Protein AF-A0A1A5YTN2-F1 (afdb_monomer_lite)

Sequence (92 aa):
MILPNITMMTQVLLGYLIKIISIAFRIFDTHMGGWEVKQEKENFVAQKFWESVVKQYSNGRYNKQELCQPKWDGPILYFNKINFACYFRAII

Foldseek 3Di:
DDPVVVVVVVVVVVVVLVVVLVVVLVVCVVDAWKEKEWDAAPCVVVVVSVVVSCCVNQVNQWDWDQDPDPVGRTIIIMHHPDDDDDYDDDYD

pLDDT: mean 71.41, std 14.72, range [36.28, 89.3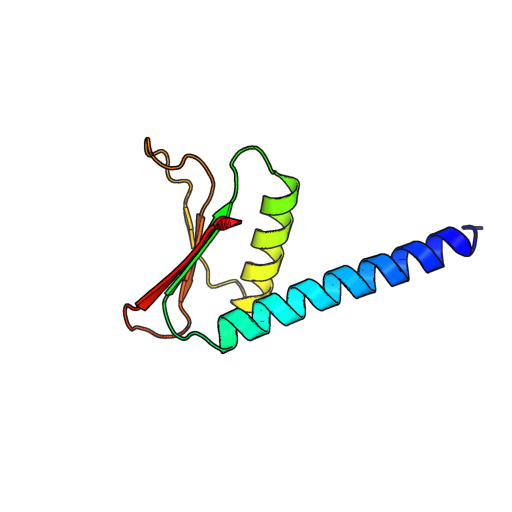1]

Organism: NCBI:txid1844972

Structure (mmCIF, N/CA/C/O backbone):
data_AF-A0A1A5YTN2-F1
#
_entry.id   AF-A0A1A5YTN2-F1
#
loop_
_atom_site.group_PDB
_atom_site.id
_atom_site.type_symbol
_atom_site.label_atom_id
_atom_site.label_alt_id
_atom_site.label_comp_id
_atom_site.label_asym_id
_atom_site.label_entity_id
_atom_site.label_seq_id
_atom_site.pdbx_PDB_ins_code
_atom_site.Cartn_x
_atom_site.Cartn_y
_atom_site.Cartn_z
_atom_site.occupancy
_atom_site.B_iso_or_equiv
_atom_site.auth_seq_id
_atom_site.auth_comp_id
_atom_site.auth_asym_id
_atom_site.auth_atom_id
_atom_site.pdbx_PDB_model_num
ATOM 1 N N . MET A 1 1 ? -30.883 -21.633 2.114 1.00 45.78 1 MET A N 1
ATOM 2 C CA . MET A 1 1 ? -31.201 -21.181 0.743 1.00 45.78 1 MET A CA 1
ATOM 3 C C . MET A 1 1 ? -30.951 -19.674 0.700 1.00 45.78 1 MET A C 1
ATOM 5 O O . MET A 1 1 ? -31.751 -18.931 1.247 1.00 45.78 1 MET A O 1
ATOM 9 N N . ILE A 1 2 ? -29.784 -19.227 0.219 1.00 52.00 2 ILE A N 1
ATOM 10 C CA . ILE A 1 2 ? -29.458 -17.790 0.114 1.00 52.00 2 ILE A CA 1
ATOM 11 C C . ILE A 1 2 ? -30.158 -17.266 -1.150 1.00 52.00 2 ILE A C 1
ATOM 13 O O . ILE A 1 2 ? -30.047 -17.892 -2.202 1.00 52.00 2 ILE A O 1
ATOM 17 N N . LEU A 1 3 ? -30.917 -16.172 -1.045 1.00 49.12 3 LEU A N 1
ATOM 18 C CA . LEU A 1 3 ? -31.665 -15.597 -2.169 1.00 49.12 3 LEU A CA 1
ATOM 19 C C . LEU A 1 3 ? -30.701 -15.177 -3.303 1.00 49.12 3 LEU A C 1
ATOM 21 O O . LEU A 1 3 ? -29.700 -14.516 -3.013 1.00 49.12 3 LEU A O 1
ATOM 25 N N . PRO A 1 4 ? -31.001 -15.479 -4.583 1.00 63.12 4 PRO A N 1
ATOM 26 C CA . PRO A 1 4 ? -30.102 -15.236 -5.724 1.00 63.12 4 PRO A CA 1
ATOM 27 C C . PRO A 1 4 ? -29.671 -13.767 -5.887 1.00 63.12 4 PRO A C 1
ATOM 29 O O . PRO A 1 4 ? -28.593 -13.489 -6.409 1.00 63.12 4 PRO A O 1
ATOM 32 N N . ASN A 1 5 ? -30.455 -12.821 -5.360 1.00 56.56 5 ASN A N 1
ATOM 33 C CA . ASN A 1 5 ? -30.111 -11.396 -5.348 1.00 56.56 5 ASN A CA 1
ATOM 34 C C . ASN A 1 5 ? -28.883 -11.059 -4.491 1.00 56.56 5 ASN A C 1
ATOM 36 O O . ASN A 1 5 ? -28.114 -10.171 -4.856 1.00 56.56 5 ASN A O 1
ATOM 40 N N . ILE A 1 6 ? -28.662 -11.769 -3.380 1.00 58.22 6 ILE A N 1
ATOM 41 C CA . ILE A 1 6 ? -27.501 -11.526 -2.512 1.00 58.22 6 ILE A CA 1
ATOM 42 C C . ILE A 1 6 ? -26.225 -11.983 -3.230 1.00 58.22 6 ILE A C 1
ATOM 44 O O . ILE A 1 6 ? -25.222 -11.277 -3.217 1.00 58.22 6 ILE A O 1
ATOM 48 N N . THR A 1 7 ? -26.277 -13.121 -3.927 1.00 62.72 7 THR A N 1
ATOM 49 C CA . THR A 1 7 ? -25.150 -13.649 -4.713 1.00 62.72 7 THR A CA 1
ATOM 50 C C . THR A 1 7 ? -24.800 -12.759 -5.909 1.00 62.72 7 THR A C 1
ATOM 52 O O . THR A 1 7 ? -23.628 -12.579 -6.225 1.00 62.72 7 THR A O 1
ATOM 55 N N . MET A 1 8 ? -25.795 -12.159 -6.560 1.00 61.78 8 MET A N 1
ATOM 56 C CA . MET A 1 8 ? -25.564 -11.258 -7.691 1.00 61.78 8 MET A CA 1
ATOM 57 C C . MET A 1 8 ? -24.961 -9.915 -7.245 1.00 61.78 8 MET A C 1
ATOM 59 O O . MET A 1 8 ? -24.034 -9.405 -7.874 1.00 61.78 8 MET A O 1
ATOM 63 N N . MET A 1 9 ? -25.423 -9.363 -6.117 1.00 66.25 9 MET A N 1
ATOM 64 C CA . MET A 1 9 ? -24.888 -8.117 -5.556 1.00 66.25 9 MET A CA 1
ATOM 65 C C . MET A 1 9 ? -23.426 -8.265 -5.115 1.00 66.25 9 MET A C 1
ATOM 67 O O . MET A 1 9 ? -22.612 -7.374 -5.366 1.00 66.25 9 MET A O 1
ATOM 71 N N . THR A 1 10 ? -23.062 -9.401 -4.512 1.00 66.31 10 THR A N 1
ATOM 72 C CA . THR A 1 10 ? -21.675 -9.655 -4.098 1.00 66.31 10 THR A CA 1
ATOM 73 C C . THR A 1 10 ? -20.733 -9.795 -5.292 1.00 66.31 10 THR A C 1
ATOM 75 O O . THR A 1 10 ? -19.627 -9.266 -5.239 1.00 66.31 10 THR A O 1
ATOM 78 N N . GLN A 1 11 ? -21.163 -10.413 -6.397 1.00 69.06 11 GLN A N 1
ATOM 79 C CA . GLN A 1 11 ? -20.367 -10.518 -7.629 1.00 69.06 11 GLN A CA 1
ATOM 80 C C . GLN A 1 11 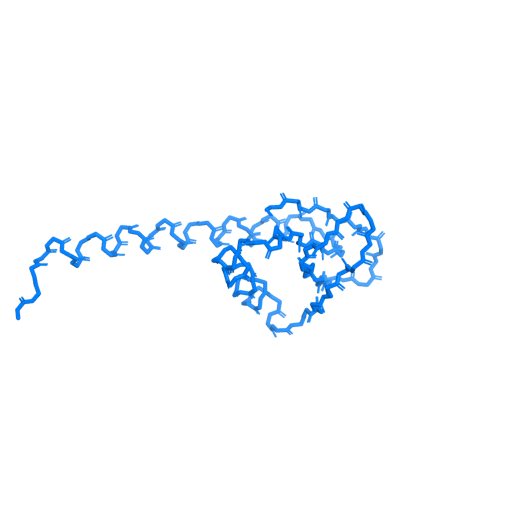? -20.116 -9.159 -8.298 1.00 69.06 11 GLN A C 1
ATOM 82 O O . GLN A 1 11 ? -18.998 -8.888 -8.738 1.00 69.06 11 GLN A O 1
ATOM 87 N N . VAL A 1 12 ? -21.123 -8.282 -8.345 1.00 71.31 12 VAL A N 1
ATOM 88 C CA . VAL A 1 12 ? -20.971 -6.927 -8.900 1.00 71.31 12 VAL A CA 1
ATOM 89 C C . VAL A 1 12 ? -20.008 -6.101 -8.047 1.00 71.31 12 VAL A C 1
ATOM 91 O O . VAL A 1 12 ? -19.069 -5.513 -8.583 1.00 71.31 12 VAL A O 1
ATOM 94 N N . LEU A 1 13 ? -20.182 -6.108 -6.721 1.00 72.50 13 LEU A N 1
ATOM 95 C CA . LEU A 1 13 ? -19.285 -5.415 -5.790 1.00 72.50 13 LEU A CA 1
ATOM 96 C C . LEU A 1 13 ? -17.844 -5.944 -5.878 1.00 72.50 13 LEU A C 1
ATOM 98 O O . LEU A 1 13 ? -16.906 -5.149 -5.932 1.00 72.50 13 LEU A O 1
ATOM 102 N N . LEU A 1 14 ? -17.661 -7.266 -5.986 1.00 72.75 14 LEU A N 1
ATOM 103 C CA . LEU A 1 14 ? -16.357 -7.888 -6.245 1.00 72.75 14 LEU A CA 1
ATOM 104 C C . LEU A 1 14 ? -15.740 -7.382 -7.556 1.00 72.75 14 LEU A C 1
ATOM 106 O O . LEU A 1 14 ? -14.559 -7.045 -7.583 1.00 72.75 14 LEU A O 1
ATOM 110 N N . GLY A 1 15 ? -16.530 -7.258 -8.625 1.00 74.06 15 GLY A N 1
ATOM 111 C CA . GLY A 1 15 ? -16.071 -6.722 -9.908 1.00 74.06 15 GLY A CA 1
ATOM 112 C C . GLY A 1 15 ? -15.553 -5.281 -9.818 1.00 74.06 15 GLY A C 1
ATOM 113 O O . GLY A 1 15 ? -14.525 -4.957 -10.415 1.00 74.06 15 GLY A O 1
ATOM 114 N N . TYR A 1 16 ? -16.214 -4.419 -9.040 1.00 74.25 16 TYR A N 1
ATOM 115 C CA . TYR A 1 16 ? -15.741 -3.052 -8.795 1.00 74.25 16 TYR A CA 1
ATOM 116 C C . TYR A 1 16 ? -14.455 -3.019 -7.961 1.00 74.25 16 TYR A C 1
ATOM 118 O O . TYR A 1 16 ? -13.527 -2.287 -8.308 1.00 74.25 16 TYR A O 1
ATOM 126 N N . LEU A 1 17 ? -14.361 -3.845 -6.916 1.00 73.88 17 LEU A N 1
ATOM 127 C CA . LEU A 1 17 ? -13.155 -3.951 -6.090 1.00 73.88 17 LEU A CA 1
ATOM 128 C C . LEU A 1 17 ? -11.947 -4.418 -6.913 1.00 73.88 17 LEU A C 1
ATOM 130 O O . LEU A 1 17 ? -10.880 -3.811 -6.840 1.00 73.88 17 LEU A O 1
ATOM 134 N N . ILE A 1 18 ? -12.126 -5.436 -7.761 1.00 77.12 18 ILE A N 1
ATOM 135 C CA . ILE A 1 18 ? -11.072 -5.950 -8.650 1.00 77.12 18 ILE A CA 1
ATOM 136 C C . ILE A 1 18 ? -10.610 -4.865 -9.632 1.00 77.12 18 ILE A C 1
ATOM 138 O O . ILE A 1 18 ? -9.406 -4.696 -9.847 1.00 77.12 18 ILE A O 1
ATOM 142 N N . LYS A 1 19 ? -11.539 -4.080 -10.195 1.00 80.44 19 LYS A N 1
ATOM 143 C CA . LYS A 1 19 ? -11.187 -2.967 -11.088 1.00 80.44 19 LYS A CA 1
ATOM 144 C C . LYS A 1 19 ? -10.316 -1.928 -10.385 1.00 80.44 19 LYS A C 1
ATOM 146 O O . LYS A 1 19 ? -9.292 -1.546 -10.945 1.00 80.44 19 LYS A O 1
ATOM 151 N N . ILE A 1 20 ? -10.663 -1.512 -9.167 1.00 80.31 20 ILE A N 1
ATOM 152 C CA . ILE A 1 20 ? -9.884 -0.510 -8.420 1.00 80.31 20 ILE A CA 1
ATOM 153 C C . ILE A 1 20 ? -8.460 -1.013 -8.144 1.00 80.31 20 ILE A C 1
ATOM 155 O O . ILE A 1 20 ? -7.503 -0.272 -8.365 1.00 80.31 20 ILE A O 1
ATOM 159 N N . ILE A 1 21 ? -8.302 -2.284 -7.753 1.00 85.12 21 ILE A N 1
ATOM 160 C CA . ILE A 1 21 ? -6.982 -2.897 -7.519 1.00 85.12 21 ILE A CA 1
ATOM 161 C C . ILE A 1 21 ? -6.141 -2.876 -8.801 1.00 85.12 21 ILE A C 1
ATOM 163 O O . ILE A 1 21 ? -4.989 -2.445 -8.784 1.00 85.12 21 ILE A O 1
ATOM 167 N N . SER A 1 22 ? -6.728 -3.280 -9.931 1.00 86.69 22 SER A N 1
ATOM 168 C CA . SER A 1 22 ? -6.021 -3.297 -11.217 1.00 86.69 22 SER A CA 1
ATOM 169 C C . SER A 1 22 ? -5.573 -1.902 -11.667 1.00 86.69 22 SER A C 1
ATOM 171 O O . SER A 1 22 ? -4.490 -1.748 -12.229 1.00 86.69 22 SER A O 1
ATOM 173 N N . ILE A 1 23 ? -6.374 -0.869 -11.385 1.00 88.12 23 ILE A N 1
ATOM 174 C CA . ILE A 1 23 ? -6.036 0.523 -11.696 1.00 88.12 23 ILE A CA 1
ATOM 175 C C . ILE A 1 23 ? -4.883 0.997 -10.809 1.00 88.12 23 ILE A C 1
ATOM 177 O O . ILE A 1 23 ? -3.928 1.573 -11.328 1.00 88.12 23 ILE A O 1
ATOM 181 N N . ALA A 1 24 ? -4.930 0.713 -9.505 1.00 86.19 24 ALA A N 1
ATOM 182 C CA . ALA A 1 24 ? -3.846 1.052 -8.585 1.00 86.19 24 ALA A CA 1
A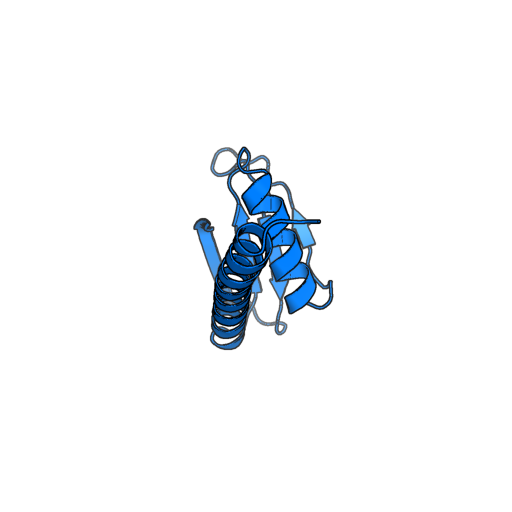TOM 183 C C . ALA A 1 24 ? -2.518 0.416 -9.025 1.00 86.19 24 ALA A C 1
ATOM 185 O O . ALA A 1 24 ? -1.499 1.100 -9.091 1.00 86.19 24 ALA A O 1
ATOM 186 N N . PHE A 1 25 ? -2.539 -0.859 -9.423 1.00 88.56 25 PHE A N 1
ATOM 187 C CA . PHE A 1 25 ? -1.342 -1.562 -9.895 1.00 88.56 25 PHE A CA 1
ATOM 188 C C . PHE A 1 25 ? -0.774 -0.914 -11.156 1.00 88.56 25 PHE A C 1
ATOM 190 O O . PHE A 1 25 ? 0.419 -0.639 -11.218 1.00 88.56 25 PHE A O 1
ATOM 197 N N . ARG A 1 26 ? -1.631 -0.568 -12.124 1.00 88.00 26 ARG A N 1
ATOM 198 C CA . ARG A 1 26 ? -1.201 0.137 -13.340 1.00 88.00 26 ARG A CA 1
ATOM 199 C C . ARG A 1 26 ? -0.554 1.487 -13.039 1.00 88.00 26 ARG A C 1
ATOM 201 O O . ARG A 1 26 ? 0.414 1.850 -13.702 1.00 88.00 26 ARG A O 1
ATOM 208 N N . ILE A 1 27 ? -1.066 2.230 -12.059 1.00 86.44 27 ILE A N 1
ATOM 209 C CA . ILE A 1 27 ? -0.471 3.503 -11.629 1.00 86.44 27 ILE A CA 1
ATOM 210 C C . ILE A 1 27 ? 0.922 3.255 -11.038 1.00 86.44 27 ILE A C 1
ATOM 212 O O . ILE A 1 27 ? 1.886 3.900 -11.453 1.00 86.44 27 ILE A O 1
ATOM 216 N N . PHE A 1 28 ? 1.053 2.275 -10.140 1.00 84.81 28 PHE A N 1
ATOM 217 C CA . PHE A 1 28 ? 2.346 1.884 -9.573 1.00 84.81 28 PHE A CA 1
ATOM 218 C C . PHE A 1 28 ? 3.331 1.368 -10.629 1.00 84.81 28 PHE A C 1
ATOM 220 O O . PHE A 1 28 ? 4.540 1.547 -10.489 1.00 84.81 28 PHE A O 1
ATOM 227 N N . ASP A 1 29 ? 2.828 0.745 -11.694 1.00 85.06 29 ASP A N 1
ATOM 228 C CA . ASP A 1 29 ? 3.641 0.285 -12.812 1.00 85.06 29 ASP A CA 1
ATOM 229 C C . ASP A 1 29 ? 4.113 1.420 -13.716 1.00 85.06 29 ASP A C 1
ATOM 231 O O . ASP A 1 29 ? 5.222 1.347 -14.246 1.00 85.06 29 ASP A O 1
ATOM 235 N N . THR A 1 30 ? 3.297 2.466 -13.861 1.00 83.69 30 THR A N 1
ATOM 236 C CA . THR A 1 30 ? 3.575 3.610 -14.738 1.00 83.69 30 THR A CA 1
ATOM 237 C C . THR A 1 30 ? 4.623 4.549 -14.141 1.00 83.69 30 THR A C 1
ATOM 239 O O . THR A 1 30 ? 5.410 5.129 -14.889 1.00 83.69 30 THR A O 1
ATOM 242 N N . HIS A 1 31 ? 4.684 4.683 -12.811 1.00 78.69 31 HIS A N 1
ATOM 243 C CA . HIS A 1 31 ? 5.680 5.531 -12.152 1.00 78.69 31 HIS A CA 1
ATOM 244 C C . HIS A 1 31 ? 6.695 4.703 -11.360 1.00 78.69 31 HIS A C 1
ATOM 246 O O . HIS A 1 31 ? 6.397 4.114 -10.318 1.00 78.69 31 HIS A O 1
ATOM 252 N N . MET A 1 32 ? 7.926 4.678 -11.870 1.00 73.25 32 MET A N 1
ATOM 253 C CA . MET A 1 32 ? 9.065 4.056 -11.200 1.00 73.25 32 MET A CA 1
ATOM 254 C C . MET A 1 32 ? 9.541 4.929 -10.029 1.00 73.25 32 MET A C 1
ATOM 256 O O . MET A 1 32 ? 9.575 6.153 -10.147 1.00 73.25 32 MET A O 1
ATOM 260 N N . GLY A 1 33 ? 9.943 4.303 -8.918 1.00 75.50 33 GLY A N 1
ATOM 261 C CA . GLY A 1 33 ? 10.505 4.992 -7.752 1.00 75.50 33 GLY A CA 1
ATOM 262 C C . GLY A 1 33 ? 9.941 4.508 -6.417 1.00 75.50 33 GLY A C 1
ATOM 263 O O . GLY A 1 33 ? 9.383 3.408 -6.315 1.00 75.50 33 GLY A O 1
ATOM 264 N N . GLY A 1 34 ? 10.119 5.342 -5.392 1.00 74.00 34 GLY A N 1
ATOM 265 C CA . GLY A 1 34 ? 9.564 5.144 -4.059 1.00 74.00 34 GLY A CA 1
ATOM 266 C C . GLY A 1 34 ? 8.128 5.656 -3.982 1.00 74.00 34 GLY A C 1
ATOM 267 O O . GLY A 1 34 ? 7.834 6.779 -4.395 1.00 74.00 34 GLY A O 1
ATOM 268 N N . TRP A 1 35 ? 7.244 4.838 -3.425 1.00 80.94 35 TRP A N 1
ATOM 269 C CA . TRP A 1 35 ? 5.835 5.158 -3.243 1.00 80.94 35 TRP A CA 1
ATOM 270 C C . TRP A 1 35 ?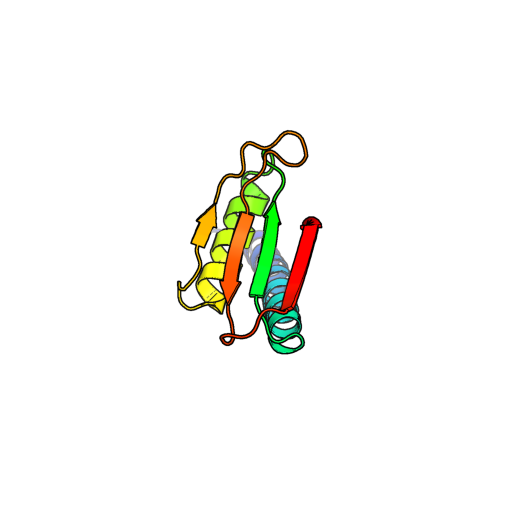 5.514 5.406 -1.774 1.00 80.94 35 TRP A C 1
ATOM 272 O O . TRP A 1 35 ? 5.887 4.605 -0.916 1.00 80.94 35 TRP A O 1
ATOM 282 N N . GLU A 1 36 ? 4.790 6.496 -1.509 1.00 80.31 36 GLU A N 1
ATOM 283 C CA . GLU A 1 36 ? 4.152 6.785 -0.224 1.00 80.31 36 GLU A CA 1
ATOM 284 C C . GLU A 1 36 ? 2.625 6.742 -0.396 1.00 80.31 36 GLU A C 1
ATOM 286 O O . GLU A 1 36 ? 2.060 7.547 -1.145 1.00 80.31 36 GLU A O 1
ATOM 291 N N . VAL A 1 37 ? 1.953 5.842 0.325 1.00 83.19 37 VAL A N 1
ATOM 292 C CA . VAL A 1 37 ? 0.488 5.814 0.453 1.00 83.19 37 VAL A CA 1
ATOM 293 C C . VAL A 1 37 ? 0.116 6.336 1.834 1.00 83.19 37 VAL A C 1
ATOM 295 O O . VAL A 1 37 ? 0.324 5.646 2.833 1.00 83.19 37 VAL A O 1
ATOM 298 N N . LYS A 1 38 ? -0.402 7.565 1.896 1.00 81.38 38 LYS A N 1
ATOM 299 C CA . LYS A 1 38 ? -0.867 8.195 3.139 1.00 81.38 38 LYS A CA 1
ATOM 300 C C . LYS A 1 38 ? -2.344 7.892 3.339 1.00 81.38 38 LYS A C 1
ATOM 302 O O . LYS A 1 38 ? -3.102 8.053 2.393 1.00 81.38 38 LYS A O 1
ATOM 307 N N . GLN A 1 39 ? -2.719 7.463 4.542 1.00 78.94 39 GLN A N 1
ATOM 308 C CA . GLN A 1 39 ? -4.094 7.092 4.888 1.00 78.94 39 GLN A CA 1
ATOM 309 C C . GLN A 1 39 ? -4.594 7.917 6.073 1.00 78.94 39 GLN A C 1
ATOM 311 O O . GLN A 1 39 ? -3.860 8.066 7.052 1.00 78.94 39 GLN A O 1
ATOM 316 N N . GLU A 1 40 ? -5.827 8.412 6.004 1.00 77.38 40 GLU A N 1
ATOM 317 C CA . GLU A 1 40 ? -6.477 9.087 7.135 1.00 77.38 40 GLU A CA 1
ATOM 318 C C . GLU A 1 40 ? -6.496 8.192 8.389 1.00 77.38 40 GLU A C 1
ATOM 320 O O . GLU A 1 40 ? -6.761 6.983 8.313 1.00 77.38 40 GLU A O 1
ATOM 325 N N . LYS A 1 41 ? -6.208 8.778 9.557 1.00 75.94 41 LYS A N 1
ATOM 326 C CA . LYS A 1 41 ? -6.009 8.049 10.822 1.00 75.94 41 LYS A CA 1
ATOM 327 C C . LYS A 1 41 ? -7.274 7.328 11.286 1.00 75.94 41 LYS A C 1
ATOM 329 O O . LYS A 1 41 ? -7.200 6.202 11.775 1.00 75.94 41 LYS A O 1
ATOM 334 N N . GLU A 1 42 ? -8.430 7.948 11.094 1.00 82.25 42 GLU A N 1
ATOM 335 C CA . GLU A 1 42 ? -9.723 7.450 11.561 1.00 82.25 42 GLU A CA 1
ATOM 336 C C . GLU A 1 42 ? -10.371 6.467 10.573 1.00 82.25 42 GLU A C 1
ATOM 338 O O . GLU A 1 42 ? -11.305 5.746 10.928 1.00 82.25 42 GLU A O 1
ATOM 343 N N . ASN A 1 43 ? -9.885 6.392 9.328 1.00 81.81 43 ASN A N 1
ATOM 344 C CA . ASN A 1 43 ? -10.486 5.553 8.294 1.00 81.81 43 ASN A CA 1
ATOM 345 C C . ASN A 1 43 ? -9.899 4.133 8.286 1.00 81.81 43 ASN A C 1
ATOM 347 O O . ASN A 1 43 ? -9.197 3.718 7.361 1.00 81.81 43 ASN A O 1
ATOM 351 N N . PHE A 1 44 ? -10.227 3.353 9.317 1.00 83.12 44 PHE A N 1
ATOM 352 C CA . PHE A 1 44 ? -9.728 1.983 9.481 1.00 83.12 44 PHE A CA 1
ATOM 353 C C . PHE A 1 44 ? -10.074 1.052 8.307 1.00 83.12 44 PHE A C 1
ATOM 355 O O . PHE A 1 44 ? -9.300 0.150 7.983 1.00 83.12 44 PHE A O 1
ATOM 362 N N . VAL A 1 45 ? -11.218 1.267 7.647 1.00 84.56 45 VAL A N 1
ATOM 363 C CA . VAL A 1 45 ? -11.636 0.466 6.485 1.00 84.56 45 VAL A CA 1
ATOM 364 C C . VAL A 1 45 ? -10.710 0.725 5.297 1.00 84.56 45 VAL A C 1
ATOM 366 O O . VAL A 1 45 ? -10.198 -0.227 4.705 1.00 84.56 45 VAL A O 1
ATOM 369 N N . ALA A 1 46 ? -10.437 1.996 4.984 1.00 80.25 46 ALA A N 1
ATOM 370 C CA . ALA A 1 46 ? -9.480 2.353 3.942 1.00 80.25 46 ALA A CA 1
ATOM 371 C C . ALA A 1 46 ? -8.069 1.875 4.293 1.00 80.25 46 ALA A C 1
ATOM 373 O O . ALA A 1 46 ? -7.363 1.391 3.411 1.00 80.25 46 ALA A O 1
ATOM 374 N N . GLN A 1 47 ? -7.689 1.918 5.574 1.00 82.94 47 GLN A N 1
ATOM 375 C CA . GLN A 1 47 ? -6.386 1.420 6.001 1.00 82.94 47 GLN A CA 1
ATOM 376 C C . GLN A 1 47 ? -6.207 -0.064 5.680 1.00 82.94 47 GLN A C 1
ATOM 378 O O . GLN A 1 47 ? -5.221 -0.469 5.069 1.00 82.94 47 GLN A O 1
ATOM 383 N N . LYS A 1 48 ? -7.199 -0.893 6.025 1.00 87.19 48 LYS A N 1
ATOM 384 C CA . LYS A 1 48 ? -7.165 -2.329 5.708 1.00 87.19 48 LYS A CA 1
ATOM 385 C C . LYS A 1 48 ? -7.180 -2.601 4.213 1.00 87.19 48 LYS A C 1
ATOM 387 O O . LYS A 1 48 ? -6.502 -3.523 3.755 1.00 87.19 48 LYS A O 1
ATOM 392 N N . PHE A 1 49 ? -7.925 -1.801 3.458 1.00 87.50 49 PHE A N 1
ATOM 393 C CA . PHE A 1 49 ? -7.941 -1.896 2.008 1.00 87.50 49 PHE A CA 1
ATOM 394 C C . PHE A 1 49 ? -6.552 -1.614 1.418 1.00 87.50 49 PHE A C 1
ATOM 396 O O . PHE A 1 49 ? -5.996 -2.477 0.738 1.00 87.50 49 PHE A O 1
ATOM 403 N N . TRP A 1 50 ? -5.954 -0.462 1.724 1.00 88.06 50 TRP A N 1
ATOM 404 C CA . TRP A 1 50 ? -4.660 -0.063 1.169 1.00 88.06 50 TRP A CA 1
ATOM 405 C C . TRP A 1 50 ? -3.504 -0.938 1.663 1.00 88.06 50 TRP A C 1
ATOM 407 O O . TRP A 1 50 ? -2.642 -1.292 0.859 1.00 88.06 50 TRP A O 1
ATOM 417 N N . GLU A 1 51 ? -3.524 -1.393 2.921 1.00 87.81 51 GLU A N 1
ATOM 418 C CA . GLU A 1 51 ? -2.596 -2.418 3.425 1.00 87.81 51 GLU A CA 1
ATOM 419 C C . GLU A 1 51 ? -2.650 -3.690 2.567 1.00 87.81 51 GLU A C 1
ATOM 421 O O . GLU A 1 51 ? -1.608 -4.212 2.169 1.00 87.81 51 GLU A O 1
ATOM 426 N N . SER A 1 52 ? -3.850 -4.180 2.241 1.00 89.25 52 SER A N 1
ATOM 427 C CA . SER A 1 52 ? -4.029 -5.372 1.405 1.00 89.25 52 SER A CA 1
ATOM 428 C C . SER A 1 52 ? -3.533 -5.156 -0.027 1.00 89.25 52 SER A C 1
ATOM 430 O O . SER A 1 52 ? -2.810 -6.000 -0.559 1.00 89.25 52 SER A O 1
ATOM 432 N N . VAL A 1 53 ? -3.875 -4.018 -0.640 1.00 89.31 53 VAL A N 1
ATOM 433 C CA . VAL A 1 53 ? -3.463 -3.658 -2.009 1.00 89.31 53 VAL A CA 1
ATOM 434 C C . VAL A 1 53 ? -1.942 -3.581 -2.113 1.00 89.31 53 VAL A C 1
ATOM 436 O O . VAL A 1 53 ? -1.349 -4.223 -2.980 1.00 89.31 53 VAL A O 1
ATOM 439 N N . VAL A 1 54 ? -1.294 -2.841 -1.209 1.00 87.44 54 VAL A N 1
ATOM 440 C CA . VAL A 1 54 ? 0.164 -2.657 -1.209 1.00 87.44 54 VAL A CA 1
ATOM 441 C C . VAL A 1 54 ? 0.877 -3.963 -0.887 1.00 87.44 54 VAL A C 1
ATOM 443 O O . VAL A 1 54 ? 1.872 -4.286 -1.537 1.00 87.44 54 VAL A O 1
ATOM 446 N N . LYS A 1 55 ? 0.367 -4.757 0.061 1.00 87.19 55 LYS A N 1
ATOM 447 C CA . LYS A 1 55 ? 0.926 -6.077 0.375 1.00 87.19 55 LYS A CA 1
ATOM 448 C C . LYS A 1 55 ? 0.895 -7.005 -0.836 1.00 87.19 55 LYS A C 1
ATOM 450 O O . LYS A 1 55 ? 1.902 -7.654 -1.107 1.00 87.19 55 LYS A O 1
ATOM 455 N N . GLN A 1 56 ? -0.226 -7.054 -1.556 1.00 87.88 56 GLN A N 1
ATOM 456 C CA . GLN A 1 56 ? -0.359 -7.858 -2.772 1.00 87.88 56 GLN A CA 1
ATOM 457 C C . GLN A 1 56 ? 0.574 -7.359 -3.881 1.00 87.88 56 GLN A C 1
ATOM 459 O O . GLN A 1 56 ? 1.303 -8.156 -4.459 1.00 87.88 56 GLN A O 1
ATOM 464 N N . TYR A 1 57 ? 0.615 -6.048 -4.131 1.00 87.88 57 TYR A N 1
ATOM 465 C CA . TYR A 1 57 ? 1.459 -5.466 -5.178 1.00 87.88 57 TYR A CA 1
ATOM 466 C C . TYR A 1 57 ? 2.960 -5.669 -4.921 1.00 87.88 57 TYR A C 1
ATOM 468 O O . TYR A 1 57 ? 3.713 -6.073 -5.803 1.00 87.88 57 TYR A O 1
ATOM 476 N N . SER A 1 58 ? 3.406 -5.398 -3.693 1.00 84.62 58 SER A N 1
ATOM 477 C CA . SER A 1 58 ? 4.822 -5.449 -3.307 1.00 84.62 58 SER A CA 1
ATOM 478 C C . SER A 1 58 ? 5.308 -6.854 -2.936 1.00 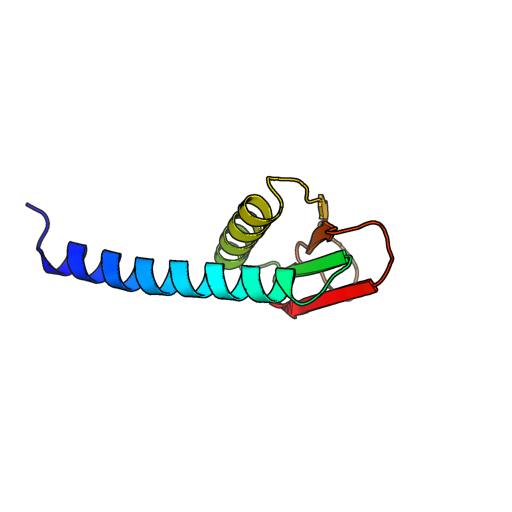84.62 58 SER A C 1
ATOM 480 O O . SER A 1 58 ? 6.462 -7.010 -2.534 1.00 84.62 58 SER A O 1
ATOM 482 N N . ASN A 1 59 ? 4.450 -7.880 -3.019 1.00 85.38 59 ASN A N 1
ATOM 483 C CA . ASN A 1 59 ? 4.709 -9.210 -2.455 1.00 85.38 59 ASN A CA 1
ATOM 484 C C . ASN A 1 59 ? 5.187 -9.137 -0.989 1.00 85.38 59 ASN A C 1
ATOM 486 O O . ASN A 1 59 ? 6.136 -9.812 -0.591 1.00 85.38 59 ASN A O 1
ATOM 490 N N . GLY A 1 60 ? 4.567 -8.257 -0.197 1.00 82.12 60 GLY A N 1
ATOM 491 C CA . GLY A 1 60 ? 4.907 -8.011 1.206 1.00 82.12 60 GLY A CA 1
ATOM 492 C C . GLY A 1 60 ? 6.160 -7.162 1.453 1.00 82.12 60 GLY A C 1
ATOM 493 O O . GLY A 1 60 ? 6.520 -6.968 2.609 1.00 82.12 60 GLY A O 1
ATOM 494 N N . ARG A 1 61 ? 6.818 -6.628 0.416 1.00 83.50 61 ARG A N 1
ATOM 495 C CA . ARG A 1 61 ? 8.018 -5.782 0.546 1.00 83.50 61 ARG A CA 1
ATOM 496 C C . ARG A 1 61 ? 7.654 -4.304 0.712 1.00 83.50 61 ARG A C 1
ATOM 498 O O . ARG A 1 61 ? 7.927 -3.486 -0.167 1.00 83.50 61 ARG A O 1
ATOM 505 N N . TYR A 1 62 ? 7.035 -3.968 1.838 1.00 82.88 62 TYR A N 1
ATOM 506 C CA . TYR A 1 62 ? 6.690 -2.593 2.199 1.00 82.88 62 TYR A CA 1
ATOM 507 C C . TYR A 1 62 ? 6.956 -2.331 3.686 1.00 82.88 62 TYR A C 1
ATOM 509 O O . TYR A 1 62 ? 6.904 -3.247 4.503 1.00 82.88 62 TYR A O 1
ATOM 517 N N . ASN A 1 63 ? 7.214 -1.075 4.041 1.00 80.62 63 ASN A N 1
ATOM 518 C CA . ASN A 1 63 ? 7.308 -0.614 5.422 1.00 80.62 63 ASN A CA 1
ATOM 519 C C . ASN A 1 63 ? 6.058 0.196 5.767 1.00 80.62 63 ASN A C 1
ATOM 521 O O . ASN A 1 63 ? 5.643 1.056 4.994 1.00 80.62 63 ASN A O 1
ATOM 525 N N . LYS A 1 64 ? 5.461 -0.056 6.930 1.00 78.81 64 LYS A N 1
ATOM 526 C CA . LYS A 1 64 ? 4.397 0.784 7.488 1.00 78.81 64 LYS A CA 1
ATOM 527 C C . LYS A 1 64 ? 5.007 1.666 8.569 1.00 78.81 64 LYS A C 1
ATOM 529 O O . LYS A 1 64 ? 5.637 1.145 9.484 1.00 78.81 64 LYS A O 1
ATOM 534 N N . GLN A 1 65 ? 4.805 2.974 8.476 1.00 75.00 65 GLN A N 1
ATOM 535 C CA . GLN A 1 65 ? 5.219 3.920 9.505 1.00 75.00 65 GLN A CA 1
ATOM 536 C C . GLN A 1 65 ? 4.025 4.774 9.926 1.00 75.00 65 GLN A C 1
ATOM 538 O O . GLN A 1 65 ? 3.338 5.361 9.092 1.00 75.00 65 GLN A O 1
ATOM 543 N N . GLU A 1 66 ? 3.785 4.848 11.229 1.00 64.12 66 GLU A N 1
ATOM 544 C CA . GLU A 1 66 ? 2.852 5.801 11.825 1.00 64.12 66 GLU A CA 1
ATOM 545 C C . GLU A 1 66 ? 3.658 7.063 12.144 1.00 64.12 66 GLU A C 1
ATOM 547 O O . GLU A 1 66 ? 4.501 7.074 13.041 1.00 64.12 66 GLU A O 1
ATOM 552 N N . LEU A 1 67 ? 3.509 8.101 11.320 1.00 55.91 67 LEU A N 1
ATOM 553 C CA . LEU A 1 67 ? 4.166 9.382 11.565 1.00 55.91 67 LEU A CA 1
ATOM 554 C C . LEU A 1 67 ? 3.297 10.192 12.525 1.00 55.91 67 LEU A C 1
ATOM 556 O O . LEU A 1 67 ? 2.277 10.727 12.121 1.00 55.91 67 LEU A O 1
ATOM 560 N N . CYS A 1 68 ? 3.729 10.321 13.779 1.00 46.72 68 CYS A N 1
ATOM 561 C CA . CYS A 1 68 ? 3.168 11.280 14.732 1.00 46.72 68 CYS A CA 1
ATOM 562 C C . CYS A 1 68 ? 3.858 12.644 14.545 1.00 46.72 68 CYS A C 1
ATOM 564 O O . CYS A 1 68 ? 4.694 13.042 15.357 1.00 46.72 68 CYS A O 1
ATOM 566 N N . GLN A 1 69 ? 3.597 13.339 13.433 1.00 44.28 69 GLN A 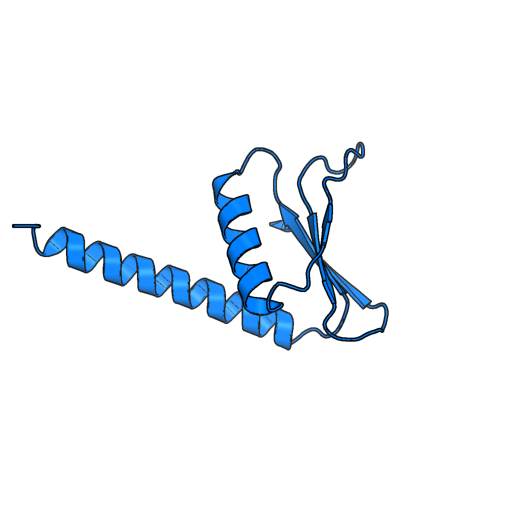N 1
ATOM 567 C CA . GLN A 1 69 ? 4.101 14.700 13.190 1.00 44.28 69 GLN A CA 1
ATOM 568 C C . GLN A 1 69 ? 2.935 15.691 13.078 1.00 44.28 69 GLN A C 1
ATOM 570 O O . GLN A 1 69 ? 1.865 15.322 12.604 1.00 44.28 69 GLN A O 1
ATOM 575 N N . PRO A 1 70 ? 3.118 16.984 13.407 1.00 49.06 70 PRO A N 1
ATOM 576 C CA . PRO A 1 70 ? 2.013 17.953 13.454 1.00 49.06 70 PRO A CA 1
ATOM 577 C C . PRO A 1 70 ? 1.337 18.242 12.097 1.00 49.06 70 PRO A C 1
ATOM 579 O O . PRO A 1 70 ? 0.363 18.984 12.053 1.00 49.06 70 PRO A O 1
ATOM 582 N N . LYS A 1 71 ? 1.845 17.694 10.982 1.00 57.19 71 LYS A N 1
ATOM 583 C CA . LYS A 1 71 ? 1.327 17.921 9.621 1.00 57.19 71 LYS A CA 1
ATOM 584 C C . LYS A 1 71 ? 0.563 16.720 9.039 1.00 57.19 71 LYS A C 1
ATOM 586 O O . LYS A 1 71 ? -0.070 16.873 7.999 1.00 57.19 71 LYS A O 1
ATOM 591 N N . TRP A 1 72 ? 0.662 15.545 9.665 1.00 53.03 72 TRP A N 1
ATOM 592 C CA . TRP A 1 72 ? -0.045 14.313 9.298 1.00 53.03 72 TRP A CA 1
ATOM 593 C C . TRP A 1 72 ? 0.080 13.301 10.441 1.00 53.03 72 TRP A C 1
ATOM 595 O O . TRP A 1 72 ? 1.200 13.052 10.877 1.00 53.03 72 TRP A O 1
ATOM 605 N N . ASP A 1 73 ? -1.037 12.725 10.889 1.00 63.25 73 ASP A N 1
ATOM 606 C CA . ASP A 1 73 ? -1.116 11.815 12.052 1.00 63.25 73 ASP A CA 1
ATOM 607 C C . ASP A 1 73 ? -1.609 10.398 11.658 1.00 63.25 73 ASP A C 1
ATOM 609 O O . ASP A 1 73 ? -1.951 9.566 12.495 1.00 63.25 73 ASP A O 1
ATOM 613 N N . GLY A 1 74 ? -1.687 10.114 10.353 1.00 62.62 74 GLY A N 1
ATOM 614 C CA . GLY A 1 74 ? -2.189 8.849 9.811 1.00 62.62 74 GLY A CA 1
ATOM 615 C C . GLY A 1 74 ? -1.086 7.878 9.358 1.00 62.62 74 GLY A C 1
ATOM 616 O O . GLY A 1 74 ? 0.046 8.298 9.086 1.00 62.62 74 GLY A O 1
ATOM 617 N N . PRO A 1 75 ? -1.385 6.571 9.221 1.00 67.81 75 PRO A N 1
ATOM 618 C CA . PRO A 1 75 ? -0.400 5.583 8.793 1.00 67.81 75 PRO A CA 1
ATOM 619 C C . PRO A 1 75 ? 0.030 5.787 7.336 1.00 67.81 75 PRO A C 1
ATOM 621 O O . PRO A 1 75 ? -0.792 6.013 6.442 1.00 67.81 75 PRO A O 1
ATOM 624 N N . ILE A 1 76 ? 1.330 5.631 7.082 1.00 75.69 76 ILE A N 1
ATOM 625 C CA . ILE A 1 76 ? 1.932 5.721 5.749 1.00 75.69 76 ILE A CA 1
ATOM 626 C C . ILE A 1 76 ? 2.547 4.371 5.370 1.00 75.69 76 ILE A C 1
ATOM 628 O O . ILE A 1 76 ? 3.294 3.775 6.149 1.00 75.69 76 ILE A O 1
ATOM 632 N N . LEU A 1 77 ? 2.233 3.882 4.169 1.00 71.44 77 LEU A N 1
ATOM 633 C CA . LEU A 1 77 ? 2.851 2.690 3.584 1.00 71.44 77 LEU A CA 1
ATOM 634 C C . LEU A 1 77 ? 3.912 3.102 2.564 1.00 71.44 77 LEU A C 1
ATOM 636 O O . LEU A 1 77 ? 3.642 3.893 1.661 1.00 71.44 77 LEU A O 1
ATOM 640 N N . TYR A 1 78 ? 5.097 2.519 2.700 1.00 70.25 78 TYR A N 1
ATOM 641 C CA . TYR A 1 78 ? 6.276 2.767 1.884 1.00 70.25 78 TYR A CA 1
ATOM 642 C C . TYR A 1 78 ? 6.666 1.511 1.123 1.00 70.25 78 TYR A C 1
ATOM 644 O O . TYR A 1 78 ? 6.931 0.483 1.741 1.00 70.25 78 TYR A O 1
ATOM 652 N N . PHE A 1 79 ? 6.793 1.583 -0.196 1.00 72.81 79 PHE A N 1
ATOM 653 C CA . PHE A 1 79 ? 7.410 0.506 -0.972 1.00 72.81 79 PHE A CA 1
ATOM 654 C C . PHE A 1 79 ? 8.235 1.075 -2.120 1.00 72.81 79 PHE A C 1
ATOM 656 O O . PHE A 1 79 ? 7.973 2.171 -2.612 1.00 72.81 79 PHE A O 1
ATOM 663 N N . ASN A 1 80 ? 9.268 0.342 -2.525 1.00 64.94 80 ASN A N 1
ATOM 664 C CA . ASN A 1 80 ? 10.186 0.775 -3.570 1.00 64.94 80 ASN A CA 1
ATOM 665 C C . ASN A 1 80 ? 10.184 -0.233 -4.721 1.00 64.94 80 ASN A C 1
ATOM 667 O O . ASN A 1 80 ? 10.266 -1.438 -4.479 1.00 64.94 80 ASN A O 1
ATOM 671 N N . LYS A 1 81 ? 10.110 0.257 -5.965 1.00 57.91 81 LYS A N 1
ATOM 672 C CA . LYS A 1 81 ? 10.207 -0.589 -7.160 1.00 57.91 81 LYS A CA 1
ATOM 673 C C . LYS A 1 81 ? 11.639 -0.712 -7.701 1.00 57.91 81 LYS A C 1
ATOM 675 O O . LYS A 1 81 ? 11.914 -1.748 -8.283 1.00 57.91 81 LYS A O 1
ATOM 680 N N . ILE A 1 82 ? 12.548 0.252 -7.480 1.00 45.62 82 ILE A N 1
ATOM 681 C CA . ILE A 1 82 ? 14.000 0.203 -7.791 1.00 45.62 82 ILE A CA 1
ATOM 682 C C . ILE A 1 82 ? 14.720 1.354 -7.055 1.00 45.62 82 ILE A C 1
ATOM 684 O O . ILE A 1 82 ? 14.178 2.437 -6.883 1.00 45.62 82 ILE A O 1
ATOM 688 N N . ASN A 1 83 ? 15.972 1.107 -6.668 1.00 42.94 83 ASN A N 1
ATOM 689 C CA . ASN A 1 83 ? 16.883 1.888 -5.820 1.00 42.94 83 ASN A CA 1
ATOM 690 C C . ASN A 1 83 ? 17.260 3.330 -6.268 1.00 42.94 83 ASN A C 1
ATOM 692 O O . ASN A 1 83 ? 18.406 3.733 -6.097 1.00 42.94 83 ASN A O 1
ATOM 696 N N . PHE A 1 84 ? 16.342 4.136 -6.810 1.00 38.16 84 PHE A N 1
ATOM 697 C CA . PHE A 1 84 ? 16.591 5.555 -7.091 1.00 38.16 84 PHE A CA 1
ATOM 698 C C . PHE A 1 84 ? 15.457 6.456 -6.593 1.00 38.16 84 PHE A C 1
ATOM 700 O O . PHE A 1 84 ? 14.271 6.193 -6.790 1.00 38.16 84 PHE A O 1
ATOM 707 N N . ALA A 1 85 ? 15.867 7.520 -5.903 1.00 39.12 85 ALA A N 1
ATOM 708 C CA . ALA A 1 85 ? 15.034 8.479 -5.197 1.00 39.12 85 ALA A CA 1
ATOM 709 C C . ALA A 1 85 ? 14.205 9.349 -6.160 1.00 39.12 85 ALA A C 1
ATOM 711 O O . ALA A 1 85 ? 14.598 10.451 -6.529 1.00 39.12 85 ALA A O 1
ATOM 712 N N . CYS A 1 86 ? 13.028 8.863 -6.538 1.00 36.28 86 CYS A N 1
ATOM 713 C CA . CYS A 1 86 ? 11.918 9.705 -6.970 1.00 36.28 86 CYS A CA 1
ATOM 714 C C . CYS A 1 86 ? 10.695 9.300 -6.143 1.00 36.28 86 CYS A C 1
ATOM 716 O O . CYS A 1 86 ? 10.310 8.132 -6.154 1.00 36.28 86 CYS A O 1
ATOM 718 N N . TYR A 1 87 ? 10.161 10.239 -5.358 1.00 47.06 87 TYR A N 1
ATOM 719 C CA . TYR A 1 87 ? 9.084 9.999 -4.397 1.00 47.06 87 TYR A CA 1
ATOM 720 C C . TYR A 1 87 ? 7.745 10.408 -5.008 1.00 47.06 87 TYR A C 1
ATOM 722 O O . TYR A 1 87 ? 7.517 11.593 -5.255 1.00 47.06 87 TYR A O 1
ATOM 730 N N . PHE A 1 88 ? 6.848 9.447 -5.217 1.00 46.03 88 PHE A N 1
ATOM 731 C CA . PHE A 1 88 ? 5.461 9.724 -5.586 1.00 46.03 88 PHE A CA 1
ATOM 732 C C . PHE A 1 88 ? 4.578 9.708 -4.335 1.00 46.03 88 PHE A C 1
ATOM 734 O O . PHE A 1 88 ? 4.564 8.738 -3.574 1.00 46.03 88 PHE A O 1
ATOM 741 N N . ARG A 1 89 ? 3.846 10.810 -4.120 1.00 50.91 89 ARG A N 1
ATOM 742 C CA . ARG A 1 89 ? 2.909 10.991 -3.004 1.00 50.91 89 ARG A CA 1
ATOM 743 C C . ARG A 1 89 ? 1.478 10.791 -3.477 1.00 50.91 89 ARG A C 1
ATOM 745 O O . ARG A 1 89 ? 0.963 11.629 -4.212 1.00 50.91 89 ARG A O 1
ATOM 752 N N . ALA A 1 90 ? 0.832 9.735 -2.995 1.00 54.84 90 ALA A N 1
ATOM 753 C CA . ALA A 1 90 ? -0.616 9.590 -3.056 1.00 54.84 90 ALA A CA 1
ATOM 754 C C . ALA A 1 90 ? -1.201 9.898 -1.667 1.00 54.84 90 ALA A C 1
ATOM 756 O O . ALA A 1 90 ? -0.835 9.261 -0.677 1.00 54.84 90 ALA A O 1
ATOM 757 N N . ILE A 1 91 ? -2.070 10.908 -1.594 1.00 57.69 91 ILE A N 1
ATOM 758 C CA . ILE A 1 91 ? -2.898 11.192 -0.414 1.00 57.69 91 ILE A CA 1
ATOM 759 C C . ILE A 1 91 ? -4.260 10.565 -0.698 1.00 57.69 91 ILE A C 1
ATOM 761 O O . ILE A 1 91 ? -4.847 10.882 -1.736 1.00 57.69 91 ILE A O 1
ATOM 765 N N . ILE A 1 92 ? -4.709 9.647 0.160 1.00 56.97 92 ILE A N 1
ATOM 766 C CA . ILE A 1 92 ? -5.934 8.862 -0.036 1.00 56.97 92 ILE A CA 1
ATOM 767 C C . ILE A 1 92 ? -6.752 8.746 1.245 1.00 56.97 92 ILE A C 1
ATOM 769 O O . ILE A 1 92 ? -6.148 8.667 2.338 1.00 56.97 92 ILE A O 1
#

Secondary structure (DSSP, 8-state):
---HHHHHHHHHHHHHHHHHHHHHHHHHHHS-SEEEEE--TT-HHHHHHHHHHHHHHTTT--EEEE--BTTB-SEEEEEESSSS--EEEEE-

Radius of gyration: 15.91 Å; chains: 1; bounding box: 48×39×30 Å